Protein AF-J9DY44-F1 (afdb_monomer_lite)

InterPro domains:
  IPR002073 3'5'-cyclic nucleotide phosphodiesterase, catalytic domain [PF00233] (1-148)
  IPR002073 3'5'-cyclic nucleotide phosphodiesterase, catalytic domain [PS51845] (1-161)
  IPR023088 3'5'-cyclic nucleotide phosphodiesterase [PR00387] (6-22)
  IPR023088 3'5'-cyclic nucleotide phosphodiesterase [PR00387] (92-105)
  IPR023088 3'5'-cyclic nucleotide phosphodiesterase [PR00387] (109-125)
  IPR036971 3'5'-cyclic nucleotide phosphodiesterase, catalytic domain superfamily [G3DSA:1.10.1300.10] (1-156)

Secondary structure (DSSP, 8-state):
--TTSSHHHHHHHHHHHHHTTSTTT-TTTT--HHHHHHHHHHHHHHHHTT-GGGHHHHHHHHHHHHHHHHTT--SS----HHHHHHHHHHHHHHHHT-GGGS-HHHHHHHHHHHHHHHHHHHHHHHHTTPPPPTT--TTS--HHHHHHHHHHHHIIIII--

Sequence (161 aa):
MYNDESVLEQHHLAVAFKLLQDSNCNFIVSLNKKQRQLFRKLTIEMVLATDMSKHMSILADLKTMVEAKKVAGSSVLTLDKTDRIQVMQTMIHLADLSNPTKPIDLYSIWVKNIMEEYWRQGDRERDLGIDISPMCDRNNITIAKSQVVTKNYYKAKYINQ

Radius of gyration: 19.54 Å; chains: 1; bounding box: 48×34×58 Å

Organism: Wuchereria bancroft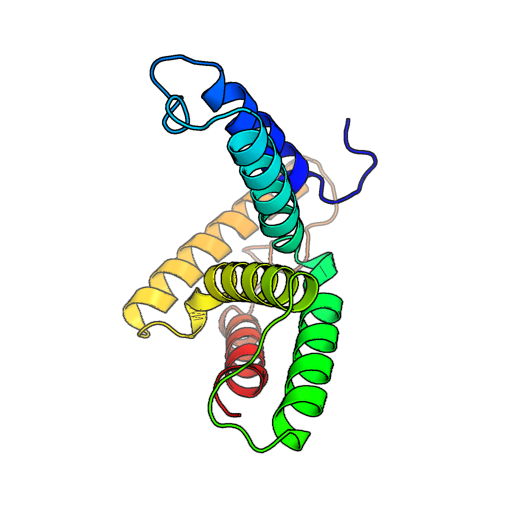i (NCBI:txid6293)

Foldseek 3Di:
DCVPQLVVLVVVLVVLVVQCVDPVRVPCPPDDPVRVVVVSVLSSLQSSLLPPVCVVVLLVVVVVLCVVQVVVVDPDDDADPVRVSSVSNNVSNCVVLCLLVDPPVSSVVVLVVVLVVLCVQQVVCVVVVHDRDPSHPPVDDPSVVVVVVSSCVCCVRPVPD

Structure (mmCIF, N/CA/C/O backbone):
data_AF-J9DY44-F1
#
_entry.id   AF-J9DY44-F1
#
loop_
_atom_site.group_PDB
_atom_site.id
_atom_site.type_symbol
_atom_site.label_atom_id
_atom_site.label_alt_id
_atom_site.label_comp_id
_atom_site.label_asym_id
_atom_site.label_entity_id
_atom_site.label_seq_id
_atom_site.pdbx_PDB_ins_code
_atom_site.Cartn_x
_atom_site.Cartn_y
_atom_site.Cartn_z
_atom_site.occupancy
_atom_site.B_iso_or_equiv
_atom_site.auth_seq_id
_atom_site.auth_comp_id
_atom_site.auth_asym_id
_atom_site.auth_atom_id
_atom_site.pdbx_PDB_model_num
ATOM 1 N N . MET A 1 1 ? -9.678 15.089 -11.129 1.00 82.06 1 MET A N 1
ATOM 2 C CA . MET A 1 1 ? -10.451 14.138 -10.293 1.00 82.06 1 MET A CA 1
ATOM 3 C C . MET A 1 1 ? -9.918 14.086 -8.866 1.00 82.06 1 MET A C 1
ATOM 5 O O . MET A 1 1 ? -10.735 14.179 -7.964 1.00 82.06 1 MET A O 1
ATOM 9 N N . TYR A 1 2 ? -8.596 13.990 -8.659 1.00 92.81 2 TYR A N 1
ATOM 10 C CA . TYR A 1 2 ? -7.991 13.843 -7.322 1.00 92.81 2 TYR A CA 1
ATOM 11 C C . TYR A 1 2 ? -7.012 14.961 -6.912 1.00 92.81 2 TYR A C 1
ATOM 13 O O . TYR A 1 2 ? -6.424 14.874 -5.844 1.00 92.81 2 TYR A O 1
ATOM 21 N N . ASN A 1 3 ? -6.887 16.027 -7.716 1.00 93.19 3 ASN A N 1
ATOM 22 C CA . ASN A 1 3 ? -6.092 17.229 -7.411 1.00 93.19 3 ASN A CA 1
ATOM 23 C C . ASN A 1 3 ? -4.643 16.926 -6.984 1.00 93.19 3 ASN A C 1
ATOM 25 O O . ASN A 1 3 ? -4.154 17.524 -6.036 1.00 93.19 3 ASN A O 1
ATOM 29 N N . ASP A 1 4 ? -4.008 15.969 -7.664 1.00 92.62 4 ASP A N 1
ATOM 30 C CA . ASP A 1 4 ? -2.606 15.560 -7.490 1.00 92.62 4 ASP A CA 1
ATOM 31 C C . ASP A 1 4 ? -2.214 15.025 -6.097 1.00 92.62 4 ASP A C 1
ATOM 33 O O . ASP A 1 4 ? -1.049 14.730 -5.849 1.00 92.62 4 ASP A O 1
ATOM 37 N N . GLU A 1 5 ? -3.187 14.791 -5.215 1.00 93.50 5 GLU A N 1
ATOM 38 C CA . GLU A 1 5 ? -2.976 14.203 -3.889 1.00 93.50 5 GLU A CA 1
ATOM 39 C C . GLU A 1 5 ? -3.329 12.712 -3.901 1.00 93.50 5 GLU A C 1
ATOM 41 O O . GLU A 1 5 ? -4.455 12.355 -4.250 1.00 93.50 5 GLU A O 1
ATOM 46 N N . SER A 1 6 ? -2.395 11.835 -3.511 1.00 95.56 6 SER A N 1
ATOM 47 C CA . SER A 1 6 ? -2.604 10.380 -3.331 1.00 95.56 6 SER A CA 1
ATOM 48 C C . SER A 1 6 ? -3.490 9.747 -4.421 1.00 95.56 6 SER A C 1
ATOM 50 O O . SER A 1 6 ? -4.531 9.137 -4.150 1.00 95.56 6 SER A O 1
ATOM 52 N N . VAL A 1 7 ? -3.146 10.012 -5.687 1.00 98.12 7 VAL A N 1
ATOM 53 C CA . VAL A 1 7 ? -4.028 9.794 -6.848 1.00 98.12 7 VAL A CA 1
ATOM 54 C C . VAL A 1 7 ? -4.452 8.329 -6.971 1.00 98.12 7 VAL A C 1
ATOM 56 O O . VAL A 1 7 ? -5.634 8.044 -7.188 1.00 98.12 7 VAL A O 1
ATOM 59 N N . LEU A 1 8 ? -3.504 7.399 -6.824 1.00 97.75 8 LEU A N 1
ATOM 60 C CA . LEU A 1 8 ? -3.773 5.966 -6.940 1.00 97.75 8 LEU A CA 1
ATOM 61 C C . LEU A 1 8 ? -4.519 5.441 -5.714 1.00 97.75 8 LEU A C 1
ATOM 63 O O . LEU A 1 8 ? -5.497 4.714 -5.869 1.00 97.75 8 LEU A O 1
ATOM 67 N N . GLU A 1 9 ? -4.158 5.877 -4.510 1.00 98.38 9 GLU A N 1
ATOM 68 C CA . GLU A 1 9 ? -4.789 5.438 -3.263 1.00 98.38 9 GLU A CA 1
ATOM 69 C C . GLU A 1 9 ? -6.255 5.890 -3.191 1.00 98.38 9 GLU A C 1
ATOM 71 O O . GLU A 1 9 ? -7.147 5.110 -2.833 1.00 98.38 9 GLU A O 1
ATOM 76 N N . GLN A 1 10 ? -6.544 7.128 -3.613 1.00 98.06 10 GLN A N 1
ATOM 77 C CA . GLN A 1 10 ? -7.916 7.619 -3.748 1.00 98.06 10 GLN A CA 1
ATOM 78 C C . GLN A 1 10 ? -8.703 6.825 -4.797 1.00 98.06 10 GLN A C 1
ATOM 80 O O . GLN A 1 10 ? -9.882 6.515 -4.584 1.00 98.06 10 GLN A O 1
ATOM 85 N N . HIS A 1 11 ? -8.065 6.454 -5.911 1.00 98.44 11 HIS A N 1
ATOM 86 C CA . HIS A 1 11 ? -8.691 5.617 -6.928 1.00 98.44 11 HIS A CA 1
ATOM 87 C C . HIS A 1 11 ? -8.988 4.200 -6.412 1.00 98.44 11 HIS A C 1
ATOM 89 O O . HIS A 1 11 ? -10.107 3.712 -6.589 1.00 98.44 11 HIS A O 1
ATOM 95 N N . HIS A 1 12 ? -8.051 3.566 -5.699 1.00 98.44 12 HIS A N 1
ATOM 96 C CA . HIS A 1 12 ? -8.240 2.255 -5.071 1.00 98.44 12 HIS A CA 1
ATOM 97 C C . HIS A 1 12 ? -9.453 2.252 -4.134 1.00 98.44 12 HIS A C 1
ATOM 99 O O . HIS A 1 12 ? -10.313 1.372 -4.227 1.00 98.44 12 HIS A O 1
ATOM 105 N N . LEU A 1 13 ? -9.580 3.279 -3.287 1.00 98.44 13 LEU A N 1
ATOM 106 C CA . LEU A 1 13 ? -10.737 3.455 -2.408 1.00 98.44 13 LEU A CA 1
ATOM 107 C C . LEU A 1 13 ? -12.039 3.632 -3.194 1.00 98.44 13 LEU A C 1
ATOM 109 O O . LEU A 1 13 ? -13.051 3.008 -2.861 1.00 98.44 13 LEU A O 1
ATOM 113 N N . ALA A 1 14 ? -12.034 4.474 -4.230 1.00 98.12 14 ALA A N 1
ATOM 114 C CA . ALA A 1 14 ? -13.217 4.731 -5.044 1.00 98.12 14 ALA A CA 1
ATOM 115 C C . ALA A 1 14 ? -13.735 3.448 -5.711 1.00 98.12 14 ALA A C 1
ATOM 117 O O . ALA A 1 14 ? -14.928 3.150 -5.615 1.00 98.12 14 ALA A O 1
ATOM 118 N N . VAL A 1 15 ? -12.842 2.661 -6.318 1.00 98.25 15 VAL A N 1
ATOM 119 C CA . VAL A 1 15 ? -13.181 1.381 -6.954 1.00 98.25 15 VAL A CA 1
ATOM 120 C C . VAL A 1 15 ? -13.679 0.372 -5.918 1.00 98.25 15 VAL A C 1
ATOM 122 O O . VAL A 1 15 ? -14.758 -0.194 -6.095 1.00 98.25 15 VAL A O 1
ATOM 125 N N . ALA A 1 16 ? -12.969 0.195 -4.800 1.00 97.62 16 ALA A N 1
ATOM 126 C CA . ALA A 1 16 ? -13.358 -0.755 -3.757 1.00 97.62 16 ALA A CA 1
ATOM 127 C C . ALA A 1 16 ? -14.751 -0.450 -3.177 1.00 97.62 16 ALA A C 1
ATOM 129 O O . ALA A 1 16 ? -15.602 -1.336 -3.068 1.00 97.62 16 ALA A O 1
ATOM 130 N N . PHE A 1 17 ? -15.034 0.818 -2.856 1.00 98.00 17 PHE A N 1
ATOM 131 C CA . PHE A 1 17 ? -16.355 1.209 -2.358 1.00 98.00 17 PHE A CA 1
ATOM 132 C C . PHE A 1 17 ? -17.441 1.184 -3.431 1.00 98.00 17 PHE A C 1
ATOM 134 O O . PHE A 1 17 ? -18.611 1.014 -3.084 1.00 98.00 17 PHE A O 1
ATOM 141 N N . LYS A 1 18 ? -17.088 1.340 -4.712 1.00 97.50 18 LYS A N 1
ATOM 142 C CA . LYS A 1 18 ? -18.038 1.159 -5.809 1.00 97.50 18 LYS A CA 1
ATOM 143 C C . LYS A 1 18 ? -18.444 -0.307 -5.942 1.00 97.50 18 LYS A C 1
ATOM 145 O O . LYS A 1 18 ? -19.637 -0.574 -6.047 1.00 97.50 18 LYS A O 1
ATOM 150 N N . LEU A 1 19 ? -17.489 -1.234 -5.867 1.00 97.88 19 LEU A N 1
ATOM 151 C CA . LEU A 1 19 ? -17.755 -2.676 -5.902 1.00 97.88 19 LEU A CA 1
ATOM 152 C C . LEU A 1 19 ? -18.633 -3.125 -4.729 1.00 97.88 19 LEU A C 1
ATOM 154 O O . LEU A 1 19 ? -19.558 -3.902 -4.923 1.00 97.88 19 LEU A O 1
ATOM 158 N N . LEU A 1 20 ? -18.437 -2.566 -3.531 1.00 97.00 20 LEU A N 1
ATOM 159 C CA . LEU A 1 20 ? -19.281 -2.846 -2.359 1.00 97.00 20 LEU A CA 1
ATOM 160 C C . LEU A 1 20 ? -20.767 -2.459 -2.519 1.00 97.00 20 LEU A C 1
ATOM 162 O O . LEU A 1 20 ? -21.578 -2.834 -1.671 1.00 97.00 20 LEU A O 1
ATOM 166 N N . GLN A 1 21 ? -21.134 -1.695 -3.555 1.00 95.56 21 GLN A N 1
ATOM 167 C CA . GLN A 1 21 ? -22.538 -1.395 -3.870 1.00 95.56 21 GLN A CA 1
ATOM 168 C C . GLN A 1 21 ? -23.247 -2.573 -4.550 1.00 95.56 21 GLN A C 1
ATOM 170 O O . GLN A 1 21 ? -24.473 -2.635 -4.498 1.00 95.56 21 GLN A O 1
ATOM 175 N N . ASP A 1 22 ? -22.501 -3.497 -5.162 1.00 96.81 22 ASP A N 1
ATOM 176 C CA . ASP A 1 22 ? -23.048 -4.748 -5.682 1.00 96.81 22 ASP A CA 1
ATOM 177 C C . ASP A 1 22 ? -23.414 -5.669 -4.509 1.00 96.81 22 ASP A C 1
ATOM 179 O O . ASP A 1 22 ? -22.592 -5.943 -3.627 1.00 96.81 22 ASP A O 1
ATOM 183 N N . SER A 1 23 ? -24.654 -6.164 -4.488 1.00 94.69 23 SER A N 1
ATOM 184 C CA . SER A 1 23 ? -25.137 -7.083 -3.456 1.00 94.69 23 SER A CA 1
ATOM 185 C C . SER A 1 23 ? -24.310 -8.365 -3.363 1.00 94.69 23 SER A C 1
ATOM 187 O O . SER A 1 23 ? -24.163 -8.897 -2.266 1.00 94.69 23 SER A O 1
ATOM 189 N N . ASN A 1 24 ? -23.730 -8.828 -4.474 1.00 96.12 24 ASN A N 1
ATOM 190 C CA . ASN A 1 24 ? -22.881 -10.019 -4.512 1.00 96.12 24 ASN A CA 1
ATOM 191 C C . ASN A 1 24 ? -21.483 -9.771 -3.923 1.00 96.12 24 ASN A C 1
ATOM 193 O O . ASN A 1 24 ? -20.799 -10.720 -3.546 1.00 96.12 24 ASN A O 1
ATOM 197 N N . CYS A 1 25 ? -21.056 -8.509 -3.812 1.00 96.44 25 CYS A N 1
ATOM 198 C CA . CYS A 1 25 ? -19.749 -8.127 -3.271 1.00 96.44 25 CYS A CA 1
ATOM 199 C C . CYS A 1 25 ? -19.832 -7.510 -1.863 1.00 96.44 25 CYS A C 1
ATOM 201 O O . CYS A 1 25 ? -18.804 -7.315 -1.210 1.00 96.44 25 CYS A O 1
ATOM 203 N N . ASN A 1 26 ? -21.032 -7.189 -1.370 1.00 97.12 26 ASN A N 1
ATOM 204 C CA . ASN A 1 26 ? -21.241 -6.472 -0.110 1.00 97.12 26 ASN A CA 1
ATOM 205 C C . ASN A 1 26 ? -21.079 -7.368 1.133 1.00 97.12 26 ASN A C 1
ATOM 207 O O . ASN A 1 26 ? -22.042 -7.682 1.834 1.00 97.12 26 ASN A O 1
ATOM 211 N N . PHE A 1 27 ? -19.838 -7.725 1.468 1.00 97.38 27 PHE A N 1
ATOM 212 C CA . PHE A 1 27 ? -19.528 -8.538 2.652 1.00 97.38 27 PHE A CA 1
ATOM 213 C C . PHE A 1 27 ? -19.798 -7.825 3.992 1.00 97.38 27 PHE A C 1
ATOM 215 O O . PHE A 1 27 ? -19.847 -8.464 5.039 1.00 97.38 27 PHE A O 1
ATOM 222 N N . ILE A 1 28 ? -20.010 -6.505 3.979 1.00 96.88 28 ILE A N 1
ATOM 223 C CA . ILE A 1 28 ? -20.339 -5.709 5.171 1.00 96.88 28 ILE A CA 1
ATOM 224 C C . ILE A 1 28 ? -21.854 -5.546 5.380 1.00 96.88 28 ILE A C 1
ATOM 226 O O . ILE A 1 28 ? -22.279 -4.658 6.124 1.00 96.88 28 ILE A O 1
ATOM 230 N N . VAL A 1 29 ? -22.688 -6.367 4.722 1.00 96.69 29 VAL A N 1
ATOM 231 C CA . VAL A 1 29 ? -24.156 -6.241 4.737 1.00 96.69 29 VAL A CA 1
ATOM 232 C C . VAL A 1 29 ? -24.756 -6.250 6.154 1.00 96.69 29 VAL A C 1
ATOM 234 O O . VAL A 1 29 ? -25.676 -5.484 6.444 1.00 96.69 29 VAL A O 1
ATOM 237 N N . SER A 1 30 ? -24.183 -7.044 7.058 1.00 97.25 30 SER A N 1
ATOM 238 C CA . SER A 1 30 ? -24.639 -7.213 8.443 1.00 97.25 30 SER A CA 1
ATOM 239 C C . SER A 1 30 ? -24.266 -6.057 9.378 1.00 97.25 30 SER A C 1
ATOM 241 O O . SER A 1 30 ? -24.788 -5.977 10.490 1.00 97.25 30 SER A O 1
ATOM 243 N N . LEU A 1 31 ? -23.384 -5.145 8.954 1.00 98.00 31 LEU A N 1
ATOM 244 C CA . LEU A 1 31 ? -22.958 -4.024 9.787 1.00 98.00 31 LEU A CA 1
ATOM 245 C C . LEU A 1 31 ? -24.063 -2.972 9.910 1.00 98.00 31 LEU A C 1
ATOM 247 O O . LEU A 1 31 ? -24.649 -2.525 8.916 1.00 98.00 31 LEU A O 1
ATOM 251 N N . ASN A 1 32 ? -24.278 -2.489 11.134 1.00 98.19 32 ASN A N 1
ATOM 252 C CA . ASN A 1 32 ? -25.159 -1.352 11.376 1.00 98.19 32 ASN A CA 1
ATOM 253 C C . ASN A 1 32 ? -24.538 -0.035 10.867 1.00 98.19 32 ASN A C 1
ATOM 255 O O . ASN A 1 32 ? -23.350 0.048 10.543 1.00 98.19 32 ASN A O 1
ATOM 259 N N . LYS A 1 33 ? -25.336 1.039 10.831 1.00 97.75 33 LYS A N 1
ATOM 260 C CA . LYS A 1 33 ? -24.910 2.348 10.304 1.00 97.75 33 LYS A CA 1
ATOM 261 C C . LYS A 1 33 ? -23.623 2.876 10.956 1.00 97.75 33 LYS A C 1
ATOM 263 O O . LYS A 1 33 ? -22.738 3.342 10.242 1.00 97.75 33 LYS A O 1
ATOM 268 N N . LYS A 1 34 ? -23.496 2.778 12.286 1.00 98.12 34 LYS A N 1
ATOM 269 C CA . LYS A 1 34 ? -22.311 3.258 13.021 1.00 98.12 34 LYS A CA 1
ATOM 270 C C . LYS A 1 34 ? -21.069 2.433 12.677 1.00 98.12 34 LYS A C 1
ATOM 272 O O . LYS A 1 34 ? -20.004 2.997 12.448 1.00 98.12 34 LYS A O 1
ATOM 277 N N . GLN A 1 35 ? -21.209 1.111 12.586 1.00 98.06 35 GLN A N 1
ATOM 278 C CA . GLN A 1 35 ? -20.118 0.211 12.203 1.00 98.06 35 GLN A CA 1
ATOM 279 C C . GLN A 1 35 ? -19.648 0.462 10.768 1.00 98.06 35 GLN A C 1
ATOM 281 O O . GLN A 1 35 ? -18.448 0.512 10.530 1.00 98.06 35 GLN A O 1
ATOM 286 N N . ARG A 1 36 ? -20.566 0.696 9.821 1.00 98.00 36 ARG A N 1
ATOM 287 C CA . ARG A 1 36 ? -20.210 1.031 8.430 1.00 98.00 36 ARG A CA 1
ATOM 288 C C . ARG A 1 36 ? -19.471 2.358 8.314 1.00 98.00 36 ARG A C 1
ATOM 290 O O . ARG A 1 36 ? -18.521 2.457 7.544 1.00 98.00 36 ARG A O 1
ATOM 297 N N . GLN A 1 37 ? -19.891 3.367 9.077 1.00 97.88 37 GLN A N 1
ATOM 298 C CA . GLN A 1 37 ? -19.195 4.654 9.135 1.00 97.88 37 GLN A CA 1
ATOM 299 C C . GLN A 1 37 ? -17.774 4.491 9.681 1.00 97.88 37 GLN A C 1
ATOM 301 O O . GLN A 1 37 ? -16.836 5.025 9.094 1.00 97.88 37 GLN A O 1
ATOM 306 N N . LEU A 1 38 ? -17.611 3.716 10.759 1.00 96.69 38 LEU A N 1
ATOM 307 C CA . LEU A 1 38 ? -16.297 3.423 11.325 1.00 96.69 38 LEU A CA 1
ATOM 308 C C . LEU A 1 38 ? -15.423 2.627 10.348 1.00 96.69 38 LEU A C 1
ATOM 310 O O . LEU A 1 38 ? -14.288 3.021 10.113 1.00 96.69 38 LEU A O 1
ATOM 314 N N . PHE A 1 39 ? -15.959 1.564 9.741 1.00 97.62 39 PHE A N 1
ATOM 315 C CA . PHE A 1 39 ? -15.265 0.769 8.727 1.00 97.62 39 PHE A CA 1
ATOM 316 C C . PHE A 1 39 ? -14.767 1.659 7.591 1.00 97.62 39 PHE A C 1
ATOM 318 O O . PHE A 1 39 ? -13.576 1.686 7.311 1.00 97.62 39 PHE A O 1
ATOM 325 N N . ARG A 1 40 ? -15.660 2.467 7.005 1.00 98.00 40 ARG A N 1
ATOM 326 C CA . ARG A 1 40 ? -15.300 3.382 5.921 1.00 98.00 40 ARG A CA 1
ATOM 327 C C . ARG A 1 40 ? -14.185 4.340 6.336 1.00 98.00 40 ARG A C 1
ATOM 329 O O . ARG A 1 40 ? -13.249 4.516 5.565 1.00 98.00 40 ARG A O 1
ATOM 336 N N . LYS A 1 41 ? -14.286 4.944 7.525 1.00 97.00 41 LYS A N 1
ATOM 337 C CA . LYS A 1 41 ? -13.262 5.856 8.045 1.00 97.00 41 LYS A CA 1
ATOM 338 C C . LYS A 1 41 ? -11.903 5.155 8.147 1.00 97.00 41 LYS A C 1
ATOM 340 O O . LYS A 1 41 ? -10.938 5.643 7.573 1.00 97.00 41 LYS A O 1
ATOM 345 N N . LEU A 1 42 ? -11.857 4.002 8.814 1.00 97.19 42 LEU A N 1
ATOM 346 C CA . LEU A 1 42 ? -10.616 3.256 9.026 1.00 97.19 42 LEU A CA 1
ATOM 347 C C . LEU A 1 42 ? -10.006 2.778 7.706 1.00 97.19 42 LEU A C 1
ATOM 349 O O . LEU A 1 42 ? -8.806 2.915 7.510 1.00 97.19 42 LEU A O 1
ATOM 353 N N . THR A 1 43 ? -10.811 2.258 6.775 1.00 98.06 43 THR A N 1
ATOM 354 C CA . THR A 1 43 ? -10.322 1.831 5.456 1.00 98.06 43 THR A CA 1
ATOM 355 C C . THR A 1 43 ? -9.700 2.992 4.686 1.00 98.06 43 THR A C 1
ATOM 357 O O . THR A 1 43 ? -8.635 2.818 4.106 1.00 98.06 43 THR A O 1
ATOM 360 N N . ILE A 1 44 ? -10.323 4.176 4.701 1.00 98.06 44 ILE A N 1
ATOM 361 C CA . ILE A 1 44 ? -9.766 5.368 4.046 1.00 98.06 44 ILE A CA 1
ATOM 362 C C . ILE A 1 44 ? -8.432 5.759 4.688 1.00 98.06 44 ILE A C 1
ATOM 364 O O . ILE A 1 44 ? -7.448 5.918 3.975 1.00 98.06 44 ILE A O 1
ATOM 368 N N . GLU A 1 45 ? -8.382 5.870 6.018 1.00 96.56 45 GLU A N 1
ATOM 369 C CA . GLU A 1 45 ? -7.161 6.252 6.742 1.00 96.56 45 GLU A CA 1
ATOM 370 C C . GLU A 1 45 ? -6.008 5.268 6.503 1.00 96.56 45 GLU A C 1
ATOM 372 O O . GLU A 1 45 ? -4.863 5.695 6.377 1.00 96.56 45 GLU A O 1
ATOM 377 N N . MET A 1 46 ? -6.302 3.968 6.418 1.00 97.75 46 MET A N 1
ATOM 378 C CA . MET A 1 46 ? -5.303 2.924 6.191 1.00 97.75 46 MET A CA 1
ATOM 379 C C . MET A 1 46 ? -4.808 2.860 4.744 1.00 97.75 46 MET A C 1
ATOM 381 O O . MET A 1 46 ? -3.611 2.706 4.538 1.00 97.75 46 MET A O 1
ATOM 385 N N . VAL A 1 47 ? -5.689 2.983 3.745 1.00 98.31 47 VAL A N 1
ATOM 386 C CA . VAL A 1 47 ? -5.274 2.938 2.329 1.00 98.31 47 VAL A CA 1
ATOM 387 C C . VAL A 1 47 ? -4.536 4.214 1.934 1.00 98.31 47 VAL A C 1
ATOM 389 O O . VAL A 1 47 ? -3.540 4.139 1.238 1.00 98.31 47 VAL A O 1
ATOM 392 N N . LEU A 1 48 ? -4.946 5.391 2.416 1.00 97.75 48 LEU A N 1
ATOM 393 C CA . LEU A 1 48 ? -4.180 6.618 2.150 1.00 97.75 48 LEU A CA 1
ATOM 394 C C . LEU A 1 48 ? -2.787 6.594 2.794 1.00 97.75 48 LEU A C 1
ATOM 396 O O . LEU A 1 48 ? -1.887 7.286 2.330 1.00 97.75 48 LEU A O 1
ATOM 400 N N . ALA A 1 49 ? -2.594 5.802 3.851 1.00 96.94 49 ALA A N 1
ATOM 401 C CA . ALA A 1 49 ? -1.292 5.649 4.484 1.00 96.94 49 ALA A CA 1
ATOM 402 C C . ALA A 1 49 ? -0.303 4.806 3.661 1.00 96.94 49 ALA A C 1
ATOM 404 O O . ALA A 1 49 ? 0.878 4.844 3.985 1.00 96.94 49 ALA A O 1
ATOM 405 N N . THR A 1 50 ? -0.742 4.086 2.617 1.00 97.44 50 THR A N 1
ATOM 406 C CA . THR A 1 50 ? 0.170 3.340 1.725 1.00 97.44 50 THR A CA 1
ATOM 407 C C . THR A 1 50 ? 0.855 4.233 0.694 1.00 97.44 50 THR A C 1
ATOM 409 O O . THR A 1 50 ? 1.798 3.798 0.039 1.00 97.44 50 THR A O 1
ATOM 412 N N . ASP A 1 51 ? 0.420 5.489 0.557 1.00 97.81 51 ASP A N 1
ATOM 413 C CA . ASP A 1 51 ? 1.096 6.477 -0.278 1.00 97.81 51 ASP A CA 1
ATOM 414 C C . ASP A 1 51 ? 2.536 6.683 0.227 1.00 97.81 51 ASP A C 1
ATOM 416 O O . ASP A 1 51 ? 2.790 7.177 1.333 1.00 97.81 51 ASP A O 1
ATOM 420 N N . MET A 1 52 ? 3.509 6.321 -0.612 1.00 94.25 52 MET A N 1
ATOM 421 C CA . MET A 1 52 ? 4.930 6.386 -0.272 1.00 94.25 52 MET A CA 1
ATOM 422 C C . MET A 1 52 ? 5.436 7.808 0.004 1.00 94.25 52 MET A C 1
ATOM 424 O O . MET A 1 52 ? 6.450 7.955 0.694 1.00 94.25 52 MET A O 1
ATOM 428 N N . SER A 1 53 ? 4.727 8.858 -0.432 1.00 94.50 53 SER A N 1
ATOM 429 C CA . SER A 1 53 ? 5.027 10.244 -0.044 1.00 94.50 53 SER A CA 1
ATOM 430 C C . SER A 1 53 ? 4.847 10.484 1.462 1.00 94.50 53 SER A C 1
ATOM 432 O O . SER A 1 53 ? 5.521 11.336 2.045 1.00 94.50 53 SER A O 1
ATOM 434 N N . LYS A 1 54 ? 3.992 9.694 2.129 1.00 93.25 54 LYS A N 1
ATOM 435 C CA . LYS A 1 54 ? 3.710 9.790 3.571 1.00 93.25 54 LYS A CA 1
ATOM 436 C C . LYS A 1 54 ? 4.679 8.976 4.432 1.00 93.25 54 LYS A C 1
ATOM 438 O O . LYS A 1 54 ? 4.703 9.158 5.651 1.00 93.25 54 LYS A O 1
ATOM 443 N N . HIS A 1 55 ? 5.524 8.134 3.827 1.00 93.38 55 HIS A N 1
ATOM 444 C CA . HIS A 1 55 ? 6.408 7.195 4.530 1.00 93.38 55 HIS A CA 1
ATOM 445 C C . HIS A 1 55 ? 7.230 7.836 5.658 1.00 93.38 55 HIS A C 1
ATOM 447 O O . HIS A 1 55 ? 7.310 7.292 6.761 1.00 93.38 55 HIS A O 1
ATOM 453 N N . MET A 1 56 ? 7.847 8.995 5.399 1.00 92.62 56 MET A N 1
ATOM 454 C CA . MET A 1 56 ? 8.703 9.654 6.393 1.00 92.62 56 MET A CA 1
ATOM 455 C C . MET A 1 56 ? 7.905 10.206 7.576 1.00 92.62 56 MET A C 1
ATOM 457 O O . MET A 1 56 ? 8.402 10.141 8.698 1.00 92.62 56 MET A O 1
ATOM 461 N N . SER A 1 57 ? 6.681 10.692 7.340 1.00 94.00 57 SER A N 1
ATOM 462 C CA . SER A 1 57 ? 5.783 11.148 8.409 1.00 94.00 57 SER A CA 1
ATOM 463 C C . SER A 1 57 ? 5.375 9.974 9.290 1.00 94.00 57 SER A C 1
ATOM 465 O O . SER A 1 57 ? 5.632 10.002 10.487 1.00 94.00 57 SER A O 1
ATOM 467 N 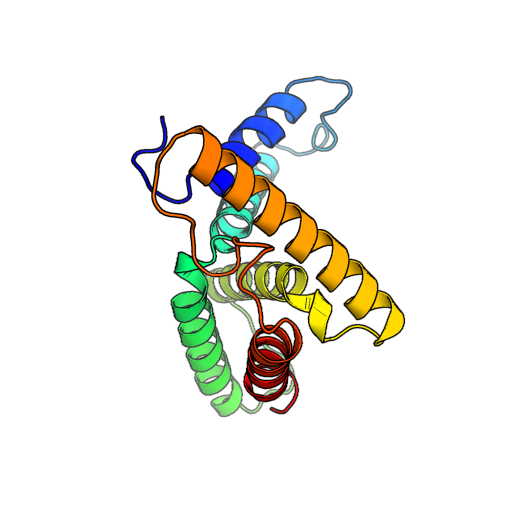N . ILE A 1 58 ? 4.865 8.893 8.685 1.00 91.94 58 ILE A N 1
ATOM 468 C CA . ILE A 1 58 ? 4.438 7.679 9.402 1.00 91.94 58 ILE A CA 1
ATOM 469 C C . ILE A 1 58 ? 5.575 7.139 10.277 1.00 91.94 58 ILE A C 1
ATOM 471 O O . ILE A 1 58 ? 5.370 6.770 11.434 1.00 91.94 58 ILE A O 1
ATOM 475 N N . LEU A 1 59 ? 6.801 7.125 9.747 1.00 90.56 59 LEU A N 1
ATOM 476 C CA . LEU A 1 59 ? 7.964 6.681 10.500 1.00 90.56 59 LEU A CA 1
ATOM 477 C C . LEU A 1 59 ? 8.329 7.621 11.658 1.00 90.56 59 LEU A C 1
ATOM 479 O O . LEU A 1 59 ? 8.729 7.140 12.720 1.00 90.56 59 LEU A O 1
ATOM 483 N N . ALA A 1 60 ? 8.266 8.937 11.450 1.00 91.69 60 ALA A N 1
ATOM 484 C CA . ALA A 1 60 ? 8.532 9.912 12.503 1.00 91.69 60 ALA A CA 1
ATOM 485 C C . ALA A 1 60 ? 7.516 9.758 13.641 1.00 91.69 60 ALA A C 1
ATOM 487 O O . ALA A 1 60 ? 7.913 9.601 14.795 1.00 91.69 60 ALA A O 1
ATOM 488 N N . ASP A 1 61 ? 6.234 9.669 13.294 1.00 90.81 61 ASP A N 1
ATOM 489 C CA . ASP A 1 61 ? 5.152 9.505 14.256 1.00 90.81 61 ASP A CA 1
ATOM 490 C C . ASP A 1 61 ? 5.315 8.192 15.041 1.00 90.81 61 ASP A C 1
ATOM 492 O O . ASP A 1 61 ? 5.162 8.172 16.267 1.00 90.81 61 ASP A O 1
ATOM 496 N N . LEU A 1 62 ? 5.660 7.083 14.365 1.00 89.56 62 LEU A N 1
ATOM 497 C CA . LEU A 1 62 ? 5.923 5.796 15.022 1.00 89.56 62 LEU A CA 1
ATOM 498 C C . LEU A 1 62 ? 7.062 5.911 16.043 1.00 89.56 62 LEU A C 1
ATOM 500 O O . LEU A 1 62 ? 6.942 5.398 17.155 1.00 89.56 62 LEU A O 1
ATOM 504 N N . LYS A 1 63 ? 8.167 6.575 15.686 1.00 88.25 63 LYS A N 1
ATOM 505 C CA . LYS A 1 63 ? 9.301 6.763 16.603 1.00 88.25 63 LYS A CA 1
ATOM 506 C C . LYS A 1 63 ? 8.891 7.549 17.841 1.00 88.25 63 LYS A C 1
ATOM 508 O O . LYS A 1 63 ? 9.167 7.099 18.950 1.00 88.25 63 LYS A O 1
ATOM 513 N N . THR A 1 64 ? 8.184 8.662 17.657 1.00 89.25 64 THR A N 1
ATOM 514 C CA . THR A 1 64 ? 7.674 9.478 18.764 1.00 89.25 64 THR A CA 1
ATOM 515 C C . THR A 1 64 ? 6.749 8.671 19.674 1.00 89.25 64 THR A C 1
ATOM 517 O O . T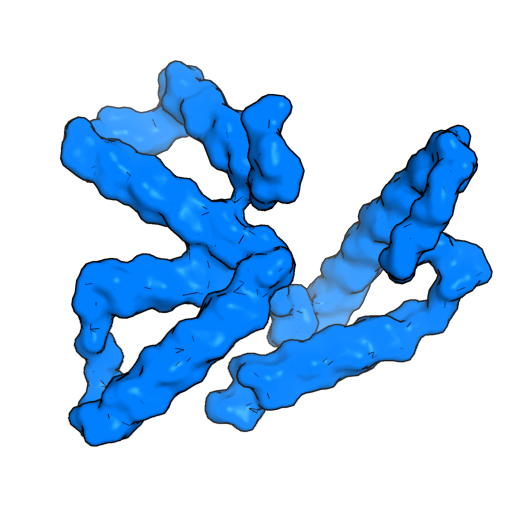HR A 1 64 ? 6.889 8.726 20.896 1.00 89.25 64 THR A O 1
ATOM 520 N N . MET A 1 65 ? 5.853 7.856 19.104 1.00 86.12 65 MET A N 1
ATOM 521 C CA . MET A 1 65 ? 4.994 6.963 19.887 1.00 86.12 65 MET A CA 1
ATOM 522 C C . MET A 1 65 ? 5.819 5.960 20.701 1.00 86.12 65 MET A C 1
ATOM 524 O O . MET A 1 65 ? 5.578 5.784 21.896 1.00 86.12 65 MET A O 1
ATOM 528 N N . VAL A 1 66 ? 6.797 5.299 20.076 1.00 84.38 66 VAL A N 1
ATOM 529 C CA . VAL A 1 66 ? 7.644 4.304 20.747 1.00 84.38 66 VAL A CA 1
ATOM 530 C C . VAL A 1 66 ? 8.432 4.934 21.895 1.00 84.38 66 VAL A C 1
ATOM 532 O O . VAL A 1 66 ? 8.493 4.350 22.976 1.00 84.38 66 VAL A O 1
ATOM 535 N N . GLU A 1 67 ? 9.001 6.123 21.703 1.00 84.94 67 GLU A N 1
ATOM 536 C CA . GLU A 1 67 ? 9.730 6.850 22.748 1.00 84.94 67 GLU A CA 1
ATOM 537 C C . GLU A 1 67 ? 8.819 7.218 23.924 1.00 84.94 67 GLU A C 1
ATOM 539 O O . GLU A 1 67 ? 9.147 6.911 25.071 1.00 84.94 67 GLU A O 1
ATOM 544 N N . ALA A 1 68 ? 7.635 7.773 23.652 1.00 81.38 68 ALA A N 1
ATOM 545 C CA . ALA A 1 68 ? 6.674 8.137 24.690 1.00 81.38 68 ALA A CA 1
ATOM 546 C C . ALA A 1 68 ? 6.194 6.922 25.507 1.00 81.38 68 ALA A C 1
ATOM 548 O O . ALA A 1 68 ? 6.028 7.010 26.724 1.00 81.38 68 ALA A O 1
ATOM 549 N N . LYS A 1 69 ? 5.986 5.770 24.855 1.00 76.56 69 LYS A N 1
ATOM 550 C CA . LYS A 1 69 ? 5.471 4.555 25.510 1.00 76.56 69 LYS A CA 1
ATOM 551 C C . LYS A 1 69 ? 6.567 3.730 26.198 1.00 76.56 69 LYS A C 1
ATOM 553 O O . LYS A 1 69 ? 6.270 3.091 27.204 1.00 76.56 69 LYS A O 1
ATOM 558 N N . LYS A 1 70 ? 7.829 3.779 25.742 1.00 70.50 70 LYS A N 1
ATOM 559 C CA . LYS A 1 70 ? 8.977 3.152 26.438 1.00 70.50 70 LYS A CA 1
ATOM 560 C C . LYS A 1 70 ? 9.184 3.729 27.842 1.00 70.50 70 LYS A C 1
ATOM 562 O O . LYS A 1 70 ? 9.483 2.981 28.768 1.00 70.50 70 LYS A O 1
ATOM 567 N N . VAL A 1 71 ? 8.969 5.034 28.014 1.00 62.44 71 VAL A N 1
ATOM 568 C CA . VAL A 1 71 ? 9.100 5.725 29.312 1.00 62.44 71 VAL A CA 1
ATOM 569 C C . VAL A 1 71 ? 8.054 5.250 30.335 1.00 62.44 71 VAL A C 1
ATOM 571 O O . VAL A 1 71 ? 8.285 5.337 31.536 1.00 62.44 71 VAL A O 1
ATOM 574 N N . ALA A 1 72 ? 6.931 4.679 29.885 1.00 61.88 72 ALA A N 1
ATOM 575 C CA . ALA A 1 72 ? 5.846 4.231 30.758 1.00 61.88 72 ALA A CA 1
ATOM 576 C C . ALA A 1 72 ? 6.088 2.866 31.444 1.00 61.88 72 ALA A C 1
ATOM 578 O O . ALA A 1 72 ? 5.256 2.446 32.247 1.00 61.88 72 ALA A O 1
ATOM 579 N N . GLY A 1 73 ? 7.187 2.156 31.143 1.00 58.66 73 GLY A N 1
ATOM 580 C CA . GLY A 1 73 ? 7.641 0.966 31.888 1.00 58.66 73 GLY A CA 1
ATOM 581 C C . GLY A 1 73 ? 6.736 -0.279 31.841 1.00 58.66 73 GLY A C 1
ATOM 582 O O . GLY A 1 73 ? 7.014 -1.258 32.531 1.00 58.66 73 GLY A O 1
ATOM 583 N N . SER A 1 74 ? 5.664 -0.272 31.045 1.00 58.09 74 SER A N 1
ATOM 584 C CA . SER A 1 74 ? 4.720 -1.389 30.904 1.00 58.09 74 SER A CA 1
ATOM 585 C C . SER A 1 74 ? 5.060 -2.254 29.687 1.00 58.09 74 SER A C 1
ATOM 587 O O . SER A 1 74 ? 5.260 -1.736 28.590 1.00 58.09 74 SER A O 1
ATOM 589 N N . SER A 1 75 ? 5.055 -3.581 29.852 1.00 64.25 75 SER A N 1
ATOM 590 C CA . SER A 1 75 ? 5.189 -4.556 28.755 1.00 64.25 75 SER A CA 1
ATOM 591 C C . SER A 1 75 ? 3.971 -4.600 27.822 1.00 64.25 75 SER A C 1
ATOM 593 O O . SER A 1 75 ? 4.029 -5.208 26.754 1.00 64.25 75 SER A O 1
ATOM 595 N N . VAL A 1 76 ? 2.868 -3.947 28.207 1.00 68.19 76 VAL A N 1
ATOM 596 C CA . VAL A 1 76 ? 1.630 -3.857 27.428 1.00 68.19 76 VAL A CA 1
ATOM 597 C C . VAL A 1 76 ? 1.445 -2.428 26.925 1.00 68.19 76 VAL A C 1
ATOM 599 O O . VAL A 1 76 ? 1.320 -1.493 27.719 1.00 68.19 76 VAL A O 1
ATOM 602 N N . LEU A 1 77 ? 1.387 -2.275 25.598 1.00 71.88 77 LEU A N 1
ATOM 603 C CA . LEU A 1 77 ? 1.071 -1.019 24.918 1.00 71.88 77 LEU A CA 1
ATOM 604 C C . LEU A 1 77 ? -0.398 -0.643 25.151 1.00 71.88 77 LEU A C 1
ATOM 606 O O . LEU A 1 77 ? -1.311 -1.217 24.555 1.00 71.88 77 LEU A O 1
ATOM 610 N N . THR A 1 78 ? -0.638 0.352 26.000 1.00 78.00 78 THR A N 1
ATOM 611 C CA . THR A 1 78 ? -1.946 0.998 26.132 1.00 78.00 78 THR A CA 1
ATOM 612 C C . THR A 1 78 ? -2.114 2.045 25.034 1.00 78.00 78 THR A C 1
ATOM 614 O O . THR A 1 78 ? -1.482 3.102 25.054 1.00 78.00 78 THR A O 1
ATOM 617 N N . LEU A 1 79 ? -2.969 1.727 24.057 1.00 82.88 79 LEU A N 1
ATOM 618 C CA . LEU A 1 79 ? -3.247 2.571 22.894 1.00 82.88 79 LEU A CA 1
ATOM 619 C C . LEU A 1 79 ? -4.617 3.241 23.027 1.00 82.88 79 LEU A C 1
ATOM 621 O O . LEU A 1 79 ? -5.653 2.558 23.136 1.00 82.88 79 LEU A O 1
ATOM 625 N N . ASP A 1 80 ? -4.626 4.570 22.971 1.00 86.75 80 ASP A N 1
ATOM 626 C CA . ASP A 1 80 ? -5.856 5.336 22.803 1.00 86.75 80 ASP A CA 1
ATOM 627 C C . ASP A 1 80 ? -6.410 5.217 21.364 1.00 86.75 80 ASP A C 1
ATOM 629 O O . ASP A 1 80 ? -5.955 4.403 20.557 1.00 86.75 80 ASP A O 1
ATOM 633 N N . LYS A 1 81 ? -7.468 5.964 21.029 1.00 84.00 81 LYS A N 1
ATOM 634 C CA . LYS A 1 81 ? -8.074 5.883 19.688 1.00 84.00 81 LYS A CA 1
ATOM 635 C C . LYS A 1 81 ? -7.139 6.374 18.581 1.00 84.00 81 LYS A C 1
ATOM 637 O O . LYS A 1 81 ? -7.177 5.802 17.494 1.00 84.00 81 LYS A O 1
ATOM 642 N N . THR A 1 82 ? -6.353 7.411 18.845 1.00 86.06 82 THR A N 1
ATOM 643 C CA . THR A 1 82 ? -5.418 8.001 17.882 1.00 86.06 82 THR A CA 1
ATOM 644 C C . THR A 1 82 ? -4.230 7.068 17.692 1.00 86.06 82 THR A C 1
ATOM 646 O O . THR A 1 82 ? -3.918 6.702 16.560 1.00 86.06 82 THR A O 1
ATOM 649 N N . ASP A 1 83 ? -3.680 6.566 18.799 1.00 88.62 83 ASP A N 1
ATOM 650 C CA . ASP A 1 83 ? -2.603 5.582 18.815 1.00 88.62 83 ASP A CA 1
ATOM 651 C C . ASP A 1 83 ? -2.970 4.343 17.984 1.00 88.62 83 ASP A C 1
ATOM 653 O O . ASP A 1 83 ? -2.179 3.855 17.180 1.00 88.62 83 ASP A O 1
ATOM 657 N N . ARG A 1 84 ? -4.202 3.834 18.135 1.00 90.44 84 ARG A N 1
ATOM 658 C CA . ARG A 1 84 ? -4.676 2.662 17.379 1.00 90.44 84 ARG A CA 1
ATOM 659 C C . ARG A 1 84 ? -4.691 2.903 15.876 1.00 90.44 84 ARG A C 1
ATOM 661 O O . ARG A 1 84 ? -4.299 2.007 15.135 1.00 90.44 84 ARG A O 1
ATOM 668 N N . ILE A 1 85 ? -5.167 4.064 15.423 1.00 91.81 85 ILE A N 1
ATOM 669 C CA . ILE A 1 85 ? -5.217 4.388 13.990 1.00 91.81 85 ILE A CA 1
ATOM 670 C C . ILE A 1 85 ? -3.800 4.463 13.432 1.00 91.81 85 ILE A C 1
ATOM 672 O O . ILE A 1 85 ? -3.509 3.806 12.436 1.00 91.81 85 ILE A O 1
ATOM 676 N N . GLN A 1 86 ? -2.906 5.166 14.122 1.00 91.69 86 GLN A N 1
ATOM 677 C CA . GLN A 1 86 ? -1.515 5.300 13.706 1.00 91.69 86 GLN A CA 1
ATOM 678 C C . GLN A 1 86 ? -0.790 3.945 13.656 1.00 91.69 86 GLN A C 1
ATOM 680 O O . GLN A 1 86 ? -0.055 3.663 12.706 1.00 91.69 86 GLN A O 1
ATOM 685 N N . VAL A 1 87 ? -1.034 3.064 14.634 1.00 92.56 87 VAL A N 1
ATOM 686 C CA . VAL A 1 87 ? -0.514 1.688 14.615 1.00 92.56 87 VAL A CA 1
ATOM 687 C C . VAL A 1 87 ? -1.076 0.909 13.426 1.00 92.56 87 VAL A C 1
ATOM 689 O O . VAL A 1 87 ? -0.305 0.274 12.715 1.00 92.56 87 VAL A O 1
ATOM 692 N N . MET A 1 88 ? -2.383 0.979 13.152 1.00 95.06 88 MET A N 1
ATOM 693 C CA . MET A 1 88 ? -2.989 0.288 12.003 1.00 95.06 88 MET A CA 1
ATOM 694 C C . MET A 1 88 ? -2.433 0.779 10.658 1.00 95.06 88 MET A C 1
ATOM 696 O O . MET A 1 88 ? -2.106 -0.041 9.801 1.00 95.06 88 MET A O 1
ATOM 700 N N . GLN A 1 89 ? -2.272 2.095 10.489 1.00 95.81 89 GLN A N 1
ATOM 701 C CA . GLN A 1 89 ? -1.646 2.699 9.307 1.00 95.81 89 GLN A CA 1
ATOM 702 C C . GLN A 1 89 ? -0.213 2.196 9.127 1.00 95.81 89 GLN A C 1
ATOM 704 O O . GLN A 1 89 ? 0.151 1.709 8.059 1.00 95.81 89 GLN A O 1
ATOM 709 N N . THR A 1 90 ? 0.574 2.229 10.203 1.00 94.00 90 THR A N 1
ATOM 710 C CA . THR A 1 90 ? 1.952 1.726 10.208 1.00 94.00 90 THR A CA 1
ATOM 711 C C . THR A 1 90 ? 2.004 0.240 9.854 1.00 94.00 90 THR A C 1
ATOM 713 O O . THR A 1 90 ? 2.833 -0.173 9.050 1.00 94.00 90 THR A O 1
ATOM 716 N N . MET A 1 91 ? 1.116 -0.577 10.426 1.00 94.69 91 MET A N 1
ATOM 717 C CA . MET A 1 91 ? 1.079 -2.018 10.175 1.00 94.69 91 MET A CA 1
ATOM 718 C C . MET A 1 91 ? 0.818 -2.337 8.703 1.00 94.69 91 MET A C 1
ATOM 720 O O . MET A 1 91 ? 1.517 -3.178 8.141 1.00 94.69 91 MET A O 1
ATOM 724 N N . ILE A 1 92 ? -0.154 -1.670 8.076 1.00 96.75 92 ILE A N 1
ATOM 725 C CA . ILE A 1 92 ? -0.443 -1.867 6.649 1.00 96.75 92 ILE A CA 1
ATOM 726 C C . ILE A 1 92 ? 0.711 -1.356 5.782 1.00 96.75 92 ILE A C 1
ATOM 728 O O . ILE A 1 92 ? 1.125 -2.065 4.868 1.00 96.75 92 ILE A O 1
ATOM 732 N N . HIS A 1 93 ? 1.302 -0.206 6.117 1.00 95.31 93 HIS A N 1
ATOM 733 C CA . HIS A 1 93 ? 2.461 0.330 5.395 1.00 95.31 93 HIS A CA 1
ATOM 734 C C . HIS A 1 93 ? 3.666 -0.619 5.430 1.00 95.31 93 HIS A C 1
ATOM 736 O O . HIS A 1 93 ? 4.323 -0.873 4.424 1.00 95.31 93 HIS A O 1
ATOM 742 N N . LEU A 1 94 ? 3.953 -1.202 6.597 1.00 92.88 94 LEU A N 1
ATOM 743 C CA . LEU A 1 94 ? 5.027 -2.187 6.744 1.00 92.88 94 LEU A CA 1
ATOM 744 C C . LEU A 1 94 ? 4.703 -3.514 6.057 1.00 92.88 94 LEU A C 1
ATOM 746 O O . LEU A 1 94 ? 5.618 -4.179 5.571 1.00 92.88 94 LEU A O 1
ATOM 750 N N . ALA A 1 95 ? 3.429 -3.910 6.013 1.00 95.81 95 ALA A N 1
ATOM 751 C CA . ALA A 1 95 ? 3.006 -5.090 5.271 1.00 95.81 95 ALA A CA 1
ATOM 752 C C . ALA A 1 95 ? 3.267 -4.917 3.766 1.00 95.81 95 ALA A C 1
ATOM 754 O O . ALA A 1 95 ? 3.814 -5.834 3.146 1.00 95.81 95 ALA A O 1
ATOM 755 N N . ASP A 1 96 ? 2.965 -3.739 3.218 1.00 95.56 96 ASP A N 1
ATOM 756 C CA . ASP A 1 96 ? 3.214 -3.388 1.816 1.00 95.56 96 ASP A CA 1
ATOM 757 C C . ASP A 1 96 ? 4.718 -3.394 1.479 1.00 95.56 96 ASP A C 1
ATOM 759 O O . ASP A 1 96 ? 5.169 -3.940 0.472 1.00 95.56 96 ASP A O 1
ATOM 763 N N . LEU A 1 97 ? 5.544 -2.935 2.422 1.00 92.81 97 LEU A N 1
ATOM 764 C CA . LEU A 1 97 ? 7.005 -2.910 2.300 1.00 92.81 97 LEU A CA 1
ATOM 765 C C . LEU A 1 97 ? 7.701 -4.195 2.781 1.00 92.81 97 LEU A C 1
ATOM 767 O O . LEU A 1 97 ? 8.926 -4.234 2.915 1.00 92.81 97 LEU A O 1
ATOM 771 N N . SER A 1 98 ? 6.953 -5.272 3.040 1.00 94.31 98 SER A N 1
ATOM 772 C CA . SER A 1 98 ? 7.489 -6.476 3.692 1.00 94.31 98 SER A CA 1
ATOM 773 C C . SER A 1 98 ? 8.317 -7.384 2.778 1.00 94.31 98 SER A C 1
ATOM 775 O O . SER A 1 98 ? 8.944 -8.324 3.263 1.00 94.31 98 SER A O 1
ATOM 777 N N . ASN A 1 99 ? 8.353 -7.146 1.464 1.00 91.38 99 ASN A N 1
ATOM 778 C CA . ASN A 1 99 ? 9.025 -8.043 0.513 1.00 91.38 99 ASN A CA 1
ATOM 779 C C . ASN A 1 99 ? 10.494 -8.356 0.878 1.00 91.38 99 ASN A C 1
ATOM 781 O O . ASN A 1 99 ? 10.844 -9.539 0.889 1.00 91.38 99 ASN A O 1
ATOM 785 N N . PRO A 1 100 ? 11.345 -7.378 1.261 1.00 89.38 100 PRO A N 1
ATOM 786 C CA . PRO A 1 100 ? 12.740 -7.638 1.635 1.00 89.38 100 PRO A CA 1
ATOM 787 C C . PRO A 1 100 ? 12.923 -8.410 2.950 1.00 89.38 100 PRO A C 1
ATOM 789 O O . PRO A 1 100 ? 14.046 -8.814 3.259 1.00 89.38 100 PRO A O 1
ATOM 792 N N . THR A 1 101 ? 11.857 -8.588 3.740 1.00 89.56 101 THR A N 1
ATOM 793 C CA . THR A 1 101 ? 11.889 -9.311 5.023 1.00 89.56 101 THR A CA 1
ATOM 794 C C . THR A 1 101 ? 11.557 -10.797 4.868 1.00 89.56 101 THR A C 1
ATOM 796 O O . THR A 1 101 ? 11.771 -11.579 5.794 1.00 89.56 101 THR A O 1
ATOM 799 N N . LYS A 1 102 ? 11.064 -11.209 3.692 1.00 89.62 102 LYS A N 1
ATOM 800 C CA . LYS A 1 102 ? 10.736 -12.605 3.373 1.00 89.62 102 LYS A CA 1
ATOM 801 C C . LYS A 1 102 ? 11.998 -13.418 3.033 1.00 89.62 102 LYS A C 1
ATOM 803 O O . LYS A 1 102 ? 13.030 -12.835 2.688 1.00 89.62 102 LYS A O 1
ATOM 808 N N . PRO A 1 103 ? 11.931 -14.766 3.092 1.00 93.62 103 PRO A N 1
ATOM 809 C CA . PRO A 1 103 ? 12.990 -15.639 2.589 1.00 93.62 103 PRO A CA 1
ATOM 810 C C . PRO A 1 103 ? 13.447 -15.251 1.179 1.00 93.62 103 PRO A C 1
ATOM 812 O O . PRO A 1 103 ? 12.648 -14.788 0.363 1.00 93.62 103 PRO A O 1
ATOM 815 N N . ILE A 1 104 ? 14.737 -15.448 0.896 1.00 87.19 104 ILE A N 1
ATOM 816 C CA . ILE A 1 104 ? 15.391 -14.924 -0.312 1.00 87.19 104 ILE A CA 1
ATOM 817 C C . ILE A 1 104 ? 14.724 -15.386 -1.612 1.00 87.19 104 ILE A C 1
ATOM 819 O O . ILE A 1 104 ? 14.623 -14.597 -2.552 1.00 87.19 104 ILE A O 1
ATOM 823 N N . ASP A 1 105 ? 14.211 -16.614 -1.644 1.00 92.31 105 ASP A N 1
ATOM 824 C CA . ASP A 1 105 ? 13.540 -17.174 -2.816 1.00 92.31 105 ASP A CA 1
ATOM 825 C C . ASP A 1 105 ? 12.238 -16.423 -3.123 1.00 92.31 105 ASP A C 1
ATOM 827 O O . ASP A 1 105 ? 11.980 -16.060 -4.269 1.00 92.31 105 ASP A O 1
ATOM 831 N N . LEU A 1 106 ? 11.462 -16.087 -2.085 1.00 92.38 106 LEU A N 1
ATOM 832 C CA . LEU A 1 106 ? 10.244 -15.285 -2.221 1.00 92.38 106 LEU A CA 1
ATOM 833 C C . LEU A 1 106 ? 10.567 -13.833 -2.563 1.00 92.38 106 LEU A C 1
ATOM 835 O O . LEU A 1 106 ? 9.961 -13.266 -3.470 1.00 92.38 106 LEU A O 1
ATOM 839 N N . TYR A 1 107 ? 11.534 -13.229 -1.868 1.00 90.00 107 TYR A N 1
ATOM 840 C CA . TYR A 1 107 ? 11.938 -11.850 -2.143 1.00 90.00 107 TYR A CA 1
ATOM 841 C C . TYR A 1 107 ? 12.388 -11.681 -3.602 1.00 90.00 107 TYR A C 1
ATOM 843 O O . TYR A 1 107 ? 12.017 -10.710 -4.258 1.00 90.00 107 TYR A O 1
ATOM 851 N N . SER A 1 108 ? 13.117 -12.660 -4.141 1.00 86.31 108 SER A N 1
ATOM 852 C CA . SER A 1 108 ? 13.606 -12.640 -5.523 1.00 86.31 108 SER A CA 1
ATOM 853 C C . SER A 1 108 ? 12.479 -12.640 -6.562 1.00 86.31 108 SER A C 1
ATOM 855 O O . SER A 1 108 ? 12.628 -12.018 -7.614 1.00 86.31 108 SER A O 1
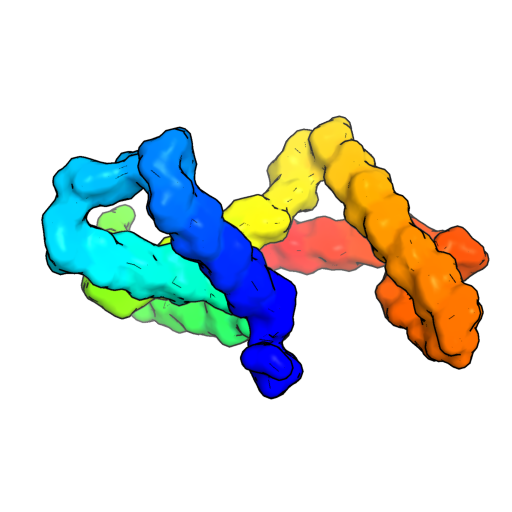ATOM 857 N N . ILE A 1 109 ? 11.346 -13.296 -6.281 1.00 94.00 109 ILE A N 1
ATOM 858 C CA . ILE A 1 109 ? 10.146 -13.244 -7.136 1.00 94.00 109 ILE A CA 1
ATOM 859 C C . ILE A 1 109 ? 9.568 -11.825 -7.137 1.00 94.00 109 ILE A C 1
ATOM 861 O O . ILE A 1 109 ? 9.335 -11.258 -8.203 1.00 94.00 109 ILE A O 1
ATOM 865 N N . TRP A 1 110 ? 9.406 -11.220 -5.958 1.00 92.25 110 TRP A N 1
ATOM 866 C CA . TRP A 1 110 ? 8.878 -9.859 -5.835 1.00 92.25 110 TRP A CA 1
ATOM 867 C C . TRP A 1 110 ? 9.765 -8.816 -6.514 1.00 92.25 110 TRP A C 1
ATOM 869 O O . TRP A 1 110 ? 9.246 -7.946 -7.206 1.00 92.25 110 TRP A O 1
ATOM 879 N N . VAL A 1 111 ? 11.092 -8.938 -6.390 1.00 89.50 111 VAL A N 1
ATOM 880 C CA . VAL A 1 111 ? 12.044 -8.064 -7.096 1.00 89.50 111 VAL A CA 1
ATOM 881 C C . VAL A 1 111 ? 11.877 -8.178 -8.608 1.00 89.50 111 VAL A C 1
ATOM 883 O O . VAL A 1 111 ? 11.848 -7.160 -9.289 1.00 89.50 111 VAL A O 1
ATOM 886 N N . LYS A 1 112 ? 11.744 -9.391 -9.157 1.00 90.38 112 LYS A N 1
ATOM 887 C CA . LYS A 1 112 ? 11.524 -9.558 -10.603 1.00 90.38 112 LYS A CA 1
ATOM 888 C C . LYS A 1 112 ? 10.228 -8.888 -11.055 1.00 90.38 112 LYS A C 1
ATOM 890 O O . LYS A 1 112 ? 10.244 -8.169 -12.047 1.00 90.38 112 LYS A O 1
ATOM 895 N N . ASN A 1 113 ? 9.144 -9.081 -10.305 1.00 94.50 113 ASN A N 1
ATOM 896 C CA . ASN A 1 113 ? 7.840 -8.513 -10.642 1.00 94.50 113 ASN A CA 1
ATOM 897 C C . ASN A 1 113 ? 7.852 -6.978 -10.611 1.00 94.50 113 ASN A C 1
ATOM 899 O O . ASN A 1 113 ? 7.390 -6.361 -11.565 1.00 94.50 113 ASN A O 1
ATOM 903 N N . ILE A 1 114 ? 8.427 -6.362 -9.567 1.00 91.25 114 ILE A N 1
ATOM 904 C CA . ILE A 1 114 ? 8.461 -4.895 -9.472 1.00 91.25 114 ILE A CA 1
ATOM 905 C C . ILE A 1 114 ? 9.374 -4.268 -10.535 1.00 91.25 114 ILE A C 1
ATOM 907 O O . ILE A 1 114 ? 9.044 -3.228 -11.094 1.00 91.25 114 ILE A O 1
ATOM 911 N N . MET A 1 115 ? 10.494 -4.918 -10.875 1.00 89.75 115 MET A N 1
ATOM 912 C CA . MET A 1 115 ? 11.384 -4.428 -11.931 1.00 89.75 115 MET A CA 1
ATOM 913 C C . MET A 1 115 ? 10.712 -4.501 -13.303 1.00 89.75 115 MET A C 1
ATOM 915 O O . MET A 1 115 ? 10.817 -3.555 -14.073 1.00 89.75 115 MET A O 1
ATOM 919 N N . GLU A 1 116 ? 9.992 -5.586 -13.596 1.00 93.75 116 GLU A N 1
ATOM 920 C CA . GLU A 1 116 ? 9.227 -5.711 -14.840 1.00 93.75 116 GLU A CA 1
ATOM 921 C C . GLU A 1 116 ? 8.137 -4.634 -14.948 1.00 93.75 116 GLU A C 1
ATOM 923 O O . GLU A 1 116 ? 7.937 -4.063 -16.020 1.00 93.75 116 GLU A O 1
ATOM 928 N N . GLU A 1 117 ? 7.459 -4.305 -13.846 1.00 95.25 117 GLU A N 1
ATOM 929 C CA . GLU A 1 117 ? 6.481 -3.214 -13.818 1.00 95.25 117 GLU A CA 1
ATOM 930 C C . GLU A 1 117 ? 7.125 -1.850 -14.101 1.00 95.25 117 GLU A C 1
ATOM 932 O O . GLU A 1 117 ? 6.646 -1.115 -14.969 1.00 95.25 117 GLU A O 1
ATOM 937 N N . TYR A 1 118 ? 8.253 -1.545 -13.450 1.00 93.19 118 TYR A N 1
ATOM 938 C CA . TYR A 1 118 ? 9.017 -0.318 -13.697 1.00 93.19 118 TYR A CA 1
ATOM 939 C C . TYR A 1 118 ? 9.483 -0.220 -15.146 1.00 93.19 118 TYR A C 1
ATOM 941 O O . TYR A 1 118 ? 9.371 0.833 -15.768 1.00 93.19 118 TYR A O 1
ATOM 949 N N . TRP A 1 119 ? 9.945 -1.320 -15.735 1.00 93.25 119 TRP A N 1
ATOM 950 C CA . TRP A 1 119 ? 10.369 -1.314 -17.131 1.00 93.25 119 TRP A CA 1
ATOM 951 C C . TRP A 1 119 ? 9.219 -1.069 -18.101 1.00 93.25 119 TRP A C 1
ATOM 953 O O . TRP A 1 119 ? 9.382 -0.330 -19.066 1.00 93.25 119 TRP A O 1
ATOM 963 N N . ARG A 1 120 ? 8.030 -1.615 -17.829 1.00 96.56 120 ARG A N 1
ATOM 964 C CA . ARG A 1 120 ? 6.826 -1.304 -18.617 1.00 96.56 120 ARG A CA 1
ATOM 965 C C . ARG A 1 120 ? 6.379 0.144 -18.469 1.00 96.56 120 ARG A C 1
ATOM 967 O O . ARG A 1 120 ? 5.716 0.668 -19.363 1.00 96.56 120 ARG A O 1
ATOM 974 N N . GLN A 1 121 ? 6.655 0.784 -17.334 1.00 95.88 121 GLN A N 1
ATOM 975 C CA . GLN A 1 121 ? 6.460 2.224 -17.198 1.00 95.88 121 GLN A CA 1
ATOM 976 C C . GLN A 1 121 ? 7.478 2.985 -18.054 1.00 95.88 121 GLN A C 1
ATOM 978 O O . GLN A 1 121 ? 7.064 3.819 -18.851 1.00 95.88 121 GLN A O 1
ATOM 983 N N . GLY A 1 122 ? 8.764 2.636 -17.973 1.00 95.75 122 GLY A N 1
ATOM 984 C CA . GLY A 1 122 ? 9.819 3.295 -18.746 1.00 95.75 122 GLY A CA 1
ATOM 985 C C . GLY A 1 122 ? 9.660 3.159 -20.261 1.00 95.75 122 GLY A C 1
ATOM 986 O O . GLY A 1 122 ? 9.944 4.100 -21.000 1.00 95.75 122 GLY A O 1
ATOM 987 N N . ASP A 1 123 ? 9.155 2.022 -20.742 1.00 96.06 123 ASP A N 1
ATOM 988 C CA . ASP A 1 123 ? 8.826 1.850 -22.161 1.00 96.06 123 ASP A CA 1
ATOM 989 C C . ASP A 1 123 ? 7.680 2.783 -22.582 1.00 96.06 123 ASP A C 1
ATOM 991 O O . ASP A 1 123 ? 7.775 3.449 -23.608 1.00 96.06 123 ASP A O 1
ATOM 995 N N . ARG A 1 124 ? 6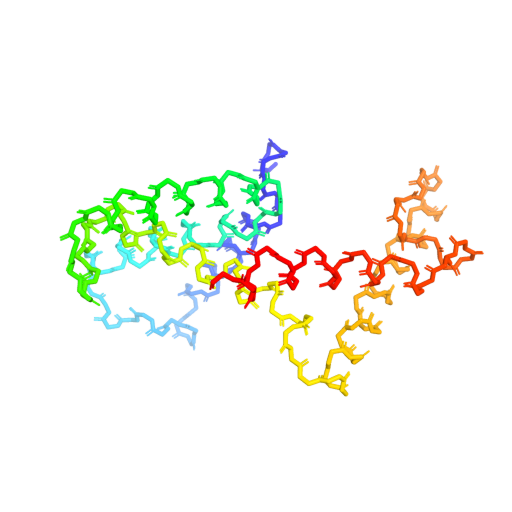.634 2.915 -21.753 1.00 97.62 124 ARG A N 1
ATOM 996 C CA . ARG A 1 124 ? 5.526 3.849 -22.015 1.00 97.62 124 ARG A CA 1
ATOM 997 C C . ARG A 1 124 ? 5.975 5.308 -21.977 1.00 97.62 124 ARG A C 1
ATOM 999 O O . ARG A 1 124 ? 5.523 6.095 -22.800 1.00 97.62 124 ARG A O 1
ATOM 1006 N N . GLU A 1 125 ? 6.850 5.673 -21.045 1.00 97.62 125 GLU A N 1
ATOM 1007 C CA . GLU A 1 125 ? 7.446 7.015 -20.968 1.00 97.62 125 GLU A CA 1
ATOM 1008 C C . GLU A 1 125 ? 8.240 7.332 -22.246 1.00 97.62 125 GLU A C 1
ATOM 1010 O O . GLU A 1 125 ? 8.061 8.393 -22.844 1.00 97.62 125 GLU A O 1
ATOM 1015 N N . ARG A 1 126 ? 9.029 6.364 -22.732 1.00 95.06 126 ARG A N 1
ATOM 1016 C CA . ARG A 1 126 ? 9.770 6.464 -23.997 1.00 95.06 126 ARG A CA 1
ATOM 1017 C C . ARG A 1 126 ? 8.844 6.630 -25.202 1.00 95.06 126 ARG A C 1
ATOM 1019 O O . ARG A 1 126 ? 9.093 7.505 -26.027 1.00 95.06 126 ARG A O 1
ATOM 1026 N N . ASP A 1 127 ? 7.786 5.826 -25.292 1.00 97.06 127 ASP A N 1
ATOM 1027 C CA . ASP A 1 127 ? 6.808 5.886 -26.388 1.00 97.06 127 ASP A CA 1
ATOM 1028 C C . ASP A 1 127 ? 6.053 7.223 -26.417 1.00 97.06 127 ASP A C 1
ATOM 1030 O O . ASP A 1 127 ? 5.715 7.735 -27.484 1.00 97.06 127 ASP A O 1
ATOM 1034 N N . LEU A 1 128 ? 5.814 7.811 -25.242 1.00 97.38 128 LEU A N 1
ATOM 1035 C CA . LEU A 1 128 ? 5.214 9.137 -25.088 1.00 97.38 128 LEU A CA 1
ATOM 1036 C C . LEU A 1 128 ? 6.212 10.286 -25.308 1.00 97.38 128 LEU A C 1
ATOM 1038 O O . LEU A 1 128 ? 5.798 11.445 -25.332 1.00 97.38 128 LEU A O 1
ATOM 1042 N N . GLY A 1 129 ? 7.505 9.990 -25.471 1.00 96.50 129 GLY A N 1
ATOM 1043 C CA . GLY A 1 129 ? 8.555 10.992 -25.656 1.00 96.50 129 GLY A CA 1
ATOM 1044 C C . GLY A 1 129 ? 8.821 11.851 -24.417 1.00 96.50 129 GLY A C 1
ATOM 1045 O O . GLY A 1 129 ? 9.256 12.993 -24.564 1.00 96.50 129 GLY A O 1
ATOM 1046 N N . ILE A 1 130 ? 8.543 11.333 -23.216 1.00 96.31 130 ILE A N 1
ATOM 1047 C CA . ILE A 1 130 ? 8.833 12.001 -21.940 1.00 96.31 130 ILE A CA 1
ATOM 1048 C C . ILE A 1 130 ? 10.066 11.392 -21.267 1.00 96.31 130 ILE A C 1
ATOM 1050 O O . ILE A 1 130 ? 10.509 10.295 -21.616 1.00 96.31 130 ILE A O 1
ATOM 1054 N N . ASP A 1 131 ? 10.628 12.113 -20.298 1.00 95.19 131 ASP A N 1
ATOM 1055 C CA . ASP A 1 131 ? 11.783 11.640 -19.539 1.00 95.19 131 ASP A CA 1
ATOM 1056 C C . ASP A 1 131 ? 11.452 10.339 -18.797 1.00 95.19 131 ASP A C 1
ATOM 1058 O O . ASP A 1 131 ? 10.443 10.241 -18.097 1.00 95.19 131 ASP A O 1
ATOM 1062 N N . ILE A 1 132 ? 12.325 9.339 -18.944 1.00 93.12 132 ILE A N 1
ATOM 1063 C CA . ILE A 1 132 ? 12.160 8.045 -18.280 1.00 93.12 132 ILE A CA 1
ATOM 1064 C C . ILE A 1 132 ? 12.447 8.212 -16.787 1.00 93.12 132 ILE A C 1
ATOM 1066 O O . ILE A 1 132 ? 13.515 8.690 -16.388 1.00 93.12 132 ILE A O 1
ATOM 1070 N N . SER A 1 133 ? 11.509 7.765 -15.960 1.00 91.19 133 SER A N 1
ATOM 1071 C CA . SER A 1 133 ? 11.597 7.840 -14.509 1.00 91.19 133 SER A CA 1
ATOM 1072 C C . SER A 1 133 ? 12.810 7.065 -13.971 1.00 91.19 133 SER A C 1
ATOM 1074 O O . SER A 1 133 ? 13.220 6.040 -14.538 1.00 91.19 133 SER A O 1
ATOM 1076 N N . PRO A 1 134 ? 13.383 7.482 -12.824 1.00 88.25 134 PRO A N 1
ATOM 1077 C CA . PRO A 1 134 ? 14.412 6.706 -12.140 1.00 88.25 134 PRO A CA 1
ATOM 1078 C C . PRO A 1 134 ? 13.982 5.245 -11.972 1.00 88.25 134 PRO A C 1
ATOM 1080 O O . PRO A 1 134 ? 12.817 4.968 -11.700 1.00 88.25 134 PRO A O 1
ATOM 1083 N N . MET A 1 135 ? 14.924 4.307 -12.111 1.00 85.44 135 MET A N 1
ATOM 1084 C CA . MET A 1 135 ? 14.696 2.851 -12.023 1.00 85.44 135 MET A CA 1
ATOM 1085 C C . MET A 1 135 ? 13.888 2.207 -13.166 1.00 85.44 135 MET A C 1
ATOM 1087 O O . MET A 1 135 ? 13.847 0.977 -13.226 1.00 85.44 135 MET A O 1
ATOM 1091 N N . CYS A 1 136 ? 13.306 2.990 -14.080 1.00 91.12 136 CYS A N 1
ATOM 1092 C CA . CYS A 1 136 ? 12.400 2.483 -15.115 1.00 91.12 136 CYS A CA 1
ATOM 1093 C C . CYS A 1 136 ? 13.086 2.157 -16.457 1.00 91.12 136 CYS A C 1
ATOM 1095 O O . CYS A 1 136 ? 12.511 1.445 -17.276 1.00 91.12 136 CYS A O 1
ATOM 1097 N N . ASP A 1 137 ? 14.332 2.584 -16.695 1.00 89.38 137 ASP A N 1
ATOM 1098 C CA . ASP A 1 137 ? 15.038 2.280 -17.952 1.00 89.38 137 ASP A CA 1
ATOM 1099 C C . ASP A 1 137 ? 15.738 0.913 -17.931 1.00 89.38 137 ASP A C 1
ATOM 1101 O O . ASP A 1 137 ? 16.859 0.786 -17.439 1.00 89.38 137 ASP A O 1
ATOM 1105 N N . ARG A 1 138 ? 15.133 -0.113 -18.542 1.00 86.69 138 ARG A N 1
ATOM 1106 C CA . ARG A 1 138 ? 15.715 -1.468 -18.642 1.00 86.69 138 ARG A CA 1
ATOM 1107 C C . ARG A 1 138 ? 17.111 -1.526 -19.285 1.00 86.69 138 ARG A C 1
ATOM 1109 O O . ARG A 1 138 ? 17.838 -2.489 -19.051 1.00 86.69 138 ARG A O 1
ATOM 1116 N N . ASN A 1 139 ? 17.503 -0.506 -20.052 1.00 82.69 139 ASN A N 1
ATOM 1117 C CA . ASN A 1 139 ? 18.791 -0.457 -20.750 1.00 82.69 139 ASN A CA 1
ATOM 1118 C C . ASN A 1 139 ? 19.922 0.171 -19.917 1.00 82.69 139 ASN A C 1
ATOM 1120 O O . ASN A 1 139 ? 21.080 0.116 -20.329 1.00 82.69 139 ASN A O 1
ATOM 1124 N N . ASN A 1 140 ? 19.613 0.746 -18.749 1.00 73.31 140 ASN A N 1
ATOM 1125 C CA . ASN A 1 140 ? 20.560 1.518 -17.943 1.00 73.31 140 ASN A CA 1
ATOM 1126 C C . ASN A 1 140 ? 20.461 1.193 -16.439 1.00 73.31 140 ASN A C 1
ATOM 1128 O O . ASN A 1 140 ? 20.307 2.084 -15.602 1.00 73.31 140 ASN A O 1
ATOM 1132 N N . ILE A 1 141 ? 20.510 -0.093 -16.058 1.00 63.28 141 ILE A N 1
ATOM 1133 C CA . ILE A 1 141 ? 20.338 -0.483 -14.647 1.00 63.28 141 ILE A CA 1
ATOM 1134 C C . ILE A 1 141 ? 21.498 -1.311 -14.094 1.00 63.28 141 ILE A C 1
ATOM 1136 O O . ILE A 1 141 ? 21.860 -2.370 -14.598 1.00 63.28 141 ILE A O 1
ATOM 1140 N N . THR A 1 142 ? 21.985 -0.882 -12.923 1.00 60.62 142 THR A N 1
ATOM 1141 C CA . THR A 1 142 ? 22.739 -1.730 -11.989 1.00 60.62 142 THR A CA 1
ATOM 1142 C C . THR A 1 142 ? 21.780 -2.329 -10.945 1.00 60.62 142 THR A C 1
ATOM 1144 O O . THR A 1 142 ? 21.652 -1.806 -9.836 1.00 60.62 142 THR A O 1
ATOM 1147 N N . ILE A 1 143 ? 21.078 -3.422 -11.286 1.00 58.22 143 ILE A N 1
ATOM 1148 C CA . ILE A 1 143 ? 19.966 -3.991 -10.478 1.00 58.22 143 ILE A CA 1
ATOM 1149 C C . ILE A 1 143 ? 20.439 -4.286 -9.048 1.00 58.22 143 ILE A C 1
ATOM 1151 O O . ILE A 1 143 ? 19.759 -3.980 -8.071 1.00 58.22 143 ILE A O 1
ATOM 1155 N N . ALA A 1 144 ? 21.664 -4.798 -8.925 1.00 53.25 144 ALA A N 1
ATOM 1156 C CA . ALA A 1 144 ? 22.274 -5.138 -7.648 1.00 53.25 144 ALA A CA 1
ATOM 1157 C C . ALA A 1 144 ? 22.446 -3.932 -6.704 1.00 53.25 144 ALA A C 1
ATOM 1159 O O . ALA A 1 144 ? 22.251 -4.080 -5.502 1.00 53.25 144 ALA A O 1
ATOM 1160 N N . LYS A 1 145 ? 22.772 -2.731 -7.206 1.00 55.72 145 LYS A N 1
ATOM 1161 C CA . LYS A 1 145 ? 23.029 -1.565 -6.337 1.00 55.72 145 LYS A CA 1
ATOM 1162 C C . LYS A 1 145 ? 21.741 -1.011 -5.728 1.00 55.72 145 LYS A C 1
ATOM 1164 O O . LYS A 1 145 ? 21.704 -0.745 -4.532 1.00 55.72 145 LYS A O 1
ATOM 1169 N N . SER A 1 146 ? 20.680 -0.898 -6.524 1.00 58.09 146 SER A N 1
ATOM 1170 C CA . SER A 1 146 ? 19.385 -0.380 -6.060 1.00 58.09 146 SER A CA 1
ATOM 1171 C C . SER A 1 146 ? 18.742 -1.275 -4.993 1.00 58.09 146 SER A C 1
ATOM 1173 O O . SER A 1 146 ? 18.334 -0.792 -3.942 1.00 58.09 146 SER A O 1
ATOM 1175 N N . GLN A 1 147 ? 18.740 -2.596 -5.201 1.00 58.97 147 GLN A N 1
ATOM 1176 C CA . GLN A 1 147 ? 18.103 -3.546 -4.286 1.00 58.97 147 GLN A CA 1
ATOM 1177 C C . GLN A 1 147 ? 18.912 -3.774 -3.003 1.00 58.97 147 GLN A C 1
ATOM 1179 O O . GLN A 1 147 ? 18.331 -4.038 -1.949 1.00 58.97 147 GLN A O 1
ATOM 1184 N N . VAL A 1 148 ? 20.243 -3.632 -3.053 1.00 57.50 148 VAL A N 1
ATOM 1185 C CA . VAL A 1 148 ? 21.093 -3.642 -1.851 1.00 57.50 148 VAL A CA 1
ATOM 1186 C C . VAL A 1 148 ? 20.834 -2.403 -0.994 1.00 57.50 148 VAL A C 1
ATOM 1188 O O . VAL A 1 148 ? 20.716 -2.541 0.222 1.00 57.50 148 VAL A O 1
ATOM 1191 N N . VAL A 1 149 ? 20.668 -1.218 -1.595 1.00 55.00 149 VAL A N 1
ATOM 1192 C CA . VAL A 1 149 ? 20.304 0.008 -0.859 1.00 55.00 149 VAL A CA 1
ATOM 1193 C C . VAL A 1 149 ? 18.933 -0.142 -0.202 1.00 55.00 149 VAL A C 1
ATOM 1195 O O . VAL A 1 149 ? 18.816 0.089 0.999 1.00 55.00 149 VAL A O 1
ATOM 1198 N N . THR A 1 150 ? 17.926 -0.618 -0.936 1.00 56.81 150 THR A N 1
ATOM 1199 C CA . THR A 1 150 ? 16.569 -0.839 -0.413 1.00 56.81 150 THR A CA 1
ATOM 1200 C C . THR A 1 150 ? 16.561 -1.867 0.720 1.00 56.81 150 THR A C 1
ATOM 1202 O O . THR A 1 150 ? 16.053 -1.601 1.809 1.00 56.81 150 THR A O 1
ATOM 1205 N N . LYS A 1 151 ? 17.205 -3.025 0.526 1.00 58.03 151 LYS A N 1
ATOM 1206 C CA . LYS A 1 151 ? 17.305 -4.070 1.554 1.00 58.03 151 LYS A CA 1
ATOM 1207 C C . LYS A 1 151 ? 18.046 -3.585 2.802 1.00 58.03 151 LYS A C 1
ATOM 1209 O O . LYS A 1 151 ? 17.595 -3.856 3.913 1.00 58.03 151 LYS A O 1
ATOM 1214 N N . ASN A 1 152 ? 19.156 -2.863 2.638 1.00 52.16 152 ASN A N 1
ATOM 1215 C CA . ASN A 1 152 ? 19.924 -2.330 3.764 1.00 52.16 152 ASN A CA 1
ATOM 1216 C C . ASN A 1 152 ? 19.157 -1.228 4.502 1.00 52.16 152 ASN A C 1
ATOM 1218 O O . ASN A 1 152 ? 19.173 -1.214 5.730 1.00 52.16 152 ASN A O 1
ATOM 1222 N N . TYR A 1 153 ? 18.433 -0.367 3.783 1.00 53.06 153 TYR A N 1
ATOM 1223 C CA . TYR A 1 153 ? 17.565 0.651 4.372 1.00 53.06 153 TYR A CA 1
ATOM 1224 C C . TYR A 1 153 ? 16.474 0.021 5.246 1.00 53.06 153 TYR A C 1
ATOM 1226 O O . TYR A 1 153 ? 16.333 0.388 6.412 1.00 53.06 153 TYR A O 1
ATOM 1234 N N . TYR A 1 154 ? 15.750 -0.980 4.732 1.00 50.44 154 TYR A N 1
ATOM 1235 C CA . TYR A 1 154 ? 14.675 -1.623 5.491 1.00 50.44 154 TYR A CA 1
ATOM 1236 C C . TYR A 1 154 ? 15.191 -2.476 6.653 1.00 50.44 154 TYR A C 1
ATOM 1238 O O . TYR A 1 154 ? 14.660 -2.397 7.763 1.00 50.44 154 TYR A O 1
ATOM 1246 N N . LYS A 1 155 ? 16.270 -3.240 6.445 1.00 52.50 155 LYS A N 1
ATOM 1247 C CA . LYS A 1 155 ? 16.856 -4.076 7.500 1.00 52.50 155 LYS A CA 1
ATOM 1248 C C . LYS A 1 155 ? 17.433 -3.239 8.647 1.00 52.50 155 LYS A C 1
ATOM 1250 O O . LYS A 1 155 ? 17.207 -3.571 9.807 1.00 52.50 155 LYS A O 1
ATOM 1255 N N . ALA A 1 156 ? 18.126 -2.141 8.341 1.00 48.12 156 ALA A N 1
ATOM 1256 C CA . ALA A 1 156 ? 18.712 -1.270 9.360 1.00 48.12 156 ALA A CA 1
ATOM 1257 C C . ALA A 1 156 ? 17.660 -0.500 10.173 1.00 48.12 156 ALA A C 1
ATOM 1259 O O . ALA A 1 156 ? 17.886 -0.224 11.347 1.00 48.12 156 ALA A O 1
ATOM 1260 N N . LYS A 1 157 ? 16.524 -0.142 9.562 1.00 49.84 157 LYS A N 1
ATOM 1261 C CA . LYS A 1 157 ? 15.552 0.775 10.173 1.00 49.84 157 LYS A CA 1
ATOM 1262 C C . LYS A 1 157 ? 14.379 0.079 10.869 1.00 49.84 157 LYS A C 1
ATOM 1264 O O . LYS A 1 157 ? 13.821 0.672 11.785 1.00 49.84 157 LYS A O 1
ATOM 1269 N N . TYR A 1 158 ? 14.027 -1.145 10.460 1.00 44.59 158 TYR A N 1
ATOM 1270 C CA . TYR A 1 158 ? 12.821 -1.842 10.939 1.00 44.59 158 TYR A CA 1
ATOM 1271 C C . TYR A 1 158 ? 13.066 -3.227 11.553 1.00 44.59 158 TYR A C 1
ATOM 1273 O O . TYR A 1 158 ? 12.174 -3.736 12.221 1.00 44.59 158 TYR A O 1
ATOM 1281 N N . ILE A 1 159 ? 14.228 -3.856 11.322 1.00 48.81 159 ILE A N 1
ATOM 1282 C CA . ILE A 1 159 ? 14.500 -5.235 11.785 1.00 48.81 159 ILE A CA 1
ATOM 1283 C C . ILE A 1 159 ? 15.544 -5.287 12.916 1.00 48.81 159 ILE A C 1
ATOM 1285 O O . ILE A 1 159 ? 15.530 -6.225 13.703 1.00 48.81 159 ILE A O 1
ATOM 1289 N N . ASN A 1 160 ? 16.427 -4.288 13.032 1.00 37.88 160 ASN A N 1
ATOM 1290 C CA . ASN A 1 160 ? 17.514 -4.264 14.024 1.00 37.88 160 ASN A CA 1
ATOM 1291 C C . ASN A 1 160 ? 17.292 -3.261 15.181 1.00 37.88 160 ASN A C 1
ATOM 1293 O O . ASN A 1 160 ? 18.266 -2.696 15.681 1.00 37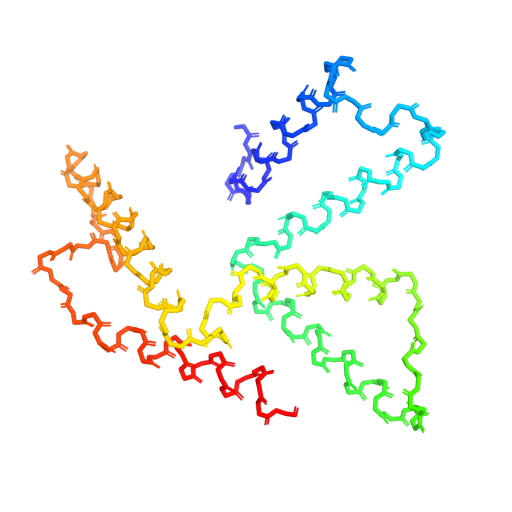.88 160 ASN A O 1
ATOM 1297 N N . GLN A 1 161 ? 16.046 -3.018 15.600 1.00 38.19 161 GLN A N 1
ATOM 1298 C CA . GLN A 1 161 ? 15.748 -2.326 16.866 1.00 38.19 161 GLN A CA 1
ATOM 1299 C C . GLN A 1 161 ? 15.029 -3.249 17.837 1.00 38.19 161 GLN A C 1
ATOM 1301 O O . GLN A 1 161 ? 14.068 -3.911 17.391 1.00 38.19 161 GLN A O 1
#

pLDDT: mean 86.62, std 15.37, range [37.88, 98.44]